Protein AF-A0A7S4M922-F1 (afdb_monomer)

Mean predicted aligned error: 2.8 Å

Radius of gyration: 16.13 Å; Cα contacts (8 Å, |Δi|>4): 165; chains: 1; bounding box: 40×32×47 Å

pLDDT: mean 96.07, std 2.29, range [85.75, 98.62]

Sequence (160 aa):
DYLIVSVGPQIKQLIQNPRPCELDPAKIPEGEDIEQNQKNVLDISQNFLRDIKASIPQCPPAIREICKFLREIVTEKFPAAADTVIAGFVFLRYICPGIVAPDGHGIVDTPIQDRDIRRAFVLITKVLQNLANRVLFTKEVFMQPINGFIEDNLQMMKDM

Structure (mmCIF, N/CA/C/O backbone):
data_AF-A0A7S4M922-F1
#
_entry.id   AF-A0A7S4M922-F1
#
loop_
_atom_site.group_PDB
_atom_site.id
_atom_site.type_symbol
_atom_site.label_atom_id
_atom_site.label_alt_id
_atom_site.label_comp_id
_atom_site.label_asym_id
_atom_site.label_entity_id
_atom_site.label_seq_id
_atom_site.pdbx_PDB_ins_code
_atom_site.Cartn_x
_atom_site.Cartn_y
_atom_site.Cartn_z
_atom_site.occupancy
_atom_site.B_iso_or_equiv
_atom_site.auth_seq_id
_atom_site.auth_comp_id
_atom_site.auth_asym_id
_atom_site.auth_atom_id
_atom_site.pdbx_PDB_model_num
ATOM 1 N N . ASP A 1 1 ? -8.432 -12.048 -12.435 1.00 85.75 1 ASP A N 1
ATOM 2 C CA . ASP A 1 1 ? -7.926 -10.680 -12.647 1.00 85.75 1 ASP A CA 1
ATOM 3 C C . ASP A 1 1 ? -6.743 -10.453 -11.710 1.00 85.75 1 ASP A C 1
ATOM 5 O O . ASP A 1 1 ? -6.831 -10.855 -10.554 1.00 85.75 1 ASP A O 1
ATOM 9 N N . TYR A 1 2 ? -5.635 -9.891 -12.196 1.00 93.62 2 TYR A N 1
ATOM 10 C CA . TYR A 1 2 ? -4.417 -9.690 -11.402 1.00 93.62 2 TYR A CA 1
ATOM 11 C C . TYR A 1 2 ? -4.624 -8.722 -10.235 1.00 93.62 2 TYR A C 1
ATOM 13 O O . TYR A 1 2 ? -4.071 -8.935 -9.157 1.00 93.62 2 TYR A O 1
ATOM 21 N N . LEU A 1 3 ? -5.458 -7.694 -10.405 1.00 94.81 3 LEU A N 1
ATOM 22 C CA . LEU A 1 3 ? -5.731 -6.752 -9.322 1.00 94.81 3 LEU A CA 1
ATOM 23 C C . LEU A 1 3 ? -6.453 -7.456 -8.159 1.00 94.81 3 LEU A C 1
ATOM 25 O O . LEU A 1 3 ? -6.050 -7.345 -7.007 1.00 94.81 3 LEU A O 1
ATOM 29 N N . ILE A 1 4 ? -7.442 -8.298 -8.472 1.00 96.12 4 ILE A N 1
ATOM 30 C CA . ILE A 1 4 ? -8.159 -9.107 -7.474 1.00 96.12 4 ILE A CA 1
ATOM 31 C C . ILE A 1 4 ? -7.200 -10.033 -6.716 1.00 96.12 4 ILE A C 1
ATOM 33 O O . ILE A 1 4 ? -7.325 -10.177 -5.504 1.00 96.12 4 ILE A O 1
ATOM 37 N N . VAL A 1 5 ? -6.234 -10.644 -7.404 1.00 96.69 5 VAL A N 1
ATOM 38 C CA . VAL A 1 5 ? -5.264 -11.538 -6.755 1.00 96.69 5 VAL A CA 1
ATOM 39 C C . VAL A 1 5 ? -4.253 -10.771 -5.898 1.00 96.69 5 VAL A C 1
ATOM 41 O O . VAL A 1 5 ? -3.895 -11.242 -4.825 1.00 96.69 5 VAL A O 1
ATOM 44 N N . SER A 1 6 ? -3.796 -9.606 -6.357 1.00 97.38 6 SER A N 1
ATOM 45 C CA . SER A 1 6 ? -2.719 -8.845 -5.708 1.00 97.38 6 SER A CA 1
ATOM 46 C C . SER A 1 6 ? -3.160 -8.081 -4.460 1.00 97.38 6 SER A C 1
ATOM 48 O O . SER A 1 6 ? -2.375 -7.951 -3.526 1.00 97.38 6 SER A O 1
ATOM 50 N N . VAL A 1 7 ? -4.398 -7.577 -4.424 1.00 98.06 7 VAL A N 1
ATOM 51 C CA . VAL A 1 7 ? -4.895 -6.748 -3.307 1.00 98.06 7 VAL A CA 1
ATOM 52 C C . VAL A 1 7 ? -6.183 -7.267 -2.667 1.00 98.06 7 VAL A C 1
ATOM 54 O O . VAL A 1 7 ? -6.508 -6.903 -1.536 1.00 98.06 7 VAL A O 1
ATOM 57 N N . GLY A 1 8 ? -6.926 -8.135 -3.358 1.00 97.69 8 GLY A N 1
ATOM 58 C CA . GLY A 1 8 ? -8.230 -8.619 -2.906 1.00 97.69 8 GLY A CA 1
ATOM 59 C C . GLY A 1 8 ? -8.226 -9.363 -1.566 1.00 97.69 8 GLY A C 1
ATOM 60 O O . GLY A 1 8 ? -9.140 -9.109 -0.778 1.00 97.69 8 GLY A O 1
ATOM 61 N N . PRO A 1 9 ? -7.244 -10.235 -1.254 1.00 97.94 9 PRO A N 1
ATOM 62 C CA . PRO A 1 9 ? -7.191 -10.915 0.040 1.00 97.94 9 PRO A CA 1
ATOM 63 C C . PRO A 1 9 ? -7.160 -9.936 1.220 1.00 97.94 9 PRO A C 1
ATOM 65 O O . PRO A 1 9 ? -7.993 -10.044 2.119 1.00 97.94 9 PRO A O 1
ATOM 68 N N . GLN A 1 10 ? -6.281 -8.929 1.178 1.00 98.06 10 GLN A N 1
ATOM 69 C CA . GLN A 1 10 ? -6.162 -7.935 2.250 1.00 98.06 10 GLN A CA 1
ATOM 70 C C . GLN A 1 10 ? -7.379 -7.015 2.347 1.00 98.06 10 GLN A C 1
ATOM 72 O O . GLN A 1 10 ? -7.819 -6.696 3.451 1.00 98.06 10 GLN A O 1
ATOM 77 N N . ILE A 1 11 ? -7.966 -6.625 1.211 1.00 98.06 11 ILE A N 1
ATOM 78 C CA . ILE A 1 11 ? -9.202 -5.827 1.193 1.00 98.06 11 ILE A CA 1
ATOM 79 C C . ILE A 1 11 ? -10.332 -6.596 1.883 1.00 98.06 11 ILE A C 1
ATOM 81 O O . ILE A 1 11 ? -10.971 -6.071 2.794 1.00 98.06 11 ILE A O 1
ATOM 85 N N . LYS A 1 12 ? -10.546 -7.861 1.505 1.00 97.56 12 LYS A N 1
ATOM 86 C CA . LYS A 1 12 ? -11.582 -8.712 2.107 1.00 97.56 12 LYS A CA 1
ATOM 87 C C . LYS A 1 12 ? -11.314 -8.965 3.588 1.00 97.56 12 LYS A C 1
ATOM 89 O O . LYS A 1 12 ? -12.248 -8.903 4.383 1.00 97.56 12 LYS A O 1
ATOM 94 N N . GLN A 1 13 ? -10.056 -9.187 3.968 1.00 97.56 13 GLN A N 1
ATOM 95 C CA . GLN A 1 13 ? -9.671 -9.382 5.363 1.00 97.56 13 GLN A CA 1
ATOM 96 C C . GLN A 1 13 ? -9.991 -8.154 6.221 1.00 97.56 13 GLN A C 1
ATOM 98 O O . GLN A 1 13 ? -10.545 -8.322 7.305 1.00 97.56 13 GLN A O 1
ATOM 103 N N . LEU A 1 14 ? -9.677 -6.942 5.747 1.00 97.44 14 LEU A N 1
ATOM 104 C CA . LEU A 1 14 ? -9.958 -5.715 6.495 1.00 97.44 14 LEU A CA 1
ATOM 105 C C . LEU A 1 14 ? -11.461 -5.431 6.601 1.00 97.44 14 LEU A C 1
ATOM 107 O O . LEU A 1 14 ? -11.909 -4.928 7.623 1.00 97.44 14 LEU A O 1
ATOM 111 N N . ILE A 1 15 ? -12.246 -5.790 5.581 1.00 96.88 15 ILE A N 1
ATOM 112 C CA . ILE A 1 15 ? -13.712 -5.677 5.633 1.00 96.88 15 ILE A CA 1
ATOM 113 C C . ILE A 1 15 ? -14.307 -6.645 6.659 1.00 96.88 15 ILE A C 1
ATOM 115 O O . ILE A 1 15 ? -15.202 -6.276 7.412 1.00 96.88 15 ILE A O 1
ATOM 119 N N . GLN A 1 16 ? -13.822 -7.887 6.685 1.00 96.75 16 GLN A N 1
ATOM 120 C CA . GLN A 1 16 ? -14.324 -8.922 7.592 1.00 96.75 16 GLN A CA 1
ATOM 121 C C . GLN A 1 16 ? -13.871 -8.710 9.038 1.00 96.75 16 GLN A C 1
ATOM 123 O O . GLN A 1 16 ? -14.618 -9.020 9.960 1.00 96.75 16 GLN A O 1
ATOM 128 N N . ASN A 1 17 ? -12.656 -8.194 9.232 1.00 96.69 17 ASN A N 1
ATOM 129 C CA . ASN A 1 17 ? -12.069 -7.927 10.541 1.00 96.69 17 ASN A CA 1
ATOM 130 C C . ASN A 1 17 ? -11.512 -6.493 10.569 1.00 96.69 17 ASN A C 1
ATOM 132 O O . ASN A 1 17 ? -10.295 -6.306 10.426 1.00 96.69 17 ASN A O 1
ATOM 136 N N . PRO A 1 18 ? -12.386 -5.478 10.717 1.00 95.50 18 PRO A N 1
ATOM 137 C CA . PRO A 1 18 ? -11.965 -4.086 10.769 1.00 95.50 18 PRO A CA 1
ATOM 138 C C . PRO A 1 18 ? -11.006 -3.841 11.931 1.00 95.50 18 PRO A C 1
ATOM 140 O O . PRO A 1 18 ? -11.175 -4.375 13.029 1.00 95.50 18 PRO A O 1
ATOM 143 N N . ARG A 1 19 ? -9.985 -3.023 11.681 1.00 94.75 19 ARG A N 1
ATOM 144 C CA . ARG A 1 19 ? -9.013 -2.592 12.687 1.00 94.75 19 ARG A CA 1
ATOM 145 C C . ARG A 1 19 ? -8.898 -1.071 12.663 1.00 94.75 19 ARG A C 1
ATOM 147 O O . ARG A 1 19 ? -8.776 -0.522 11.564 1.00 94.75 19 ARG A O 1
ATOM 154 N N . PRO A 1 20 ? -8.881 -0.396 13.823 1.00 96.12 20 PRO A N 1
ATOM 155 C CA . PRO A 1 20 ? -8.672 1.044 13.874 1.00 96.12 20 PRO A CA 1
ATOM 156 C C . PRO A 1 20 ? -7.326 1.439 13.258 1.00 96.12 20 PRO A C 1
ATOM 158 O O . PRO A 1 20 ? -6.305 0.787 13.487 1.00 96.12 20 PRO A O 1
ATOM 161 N N . CYS A 1 21 ? -7.345 2.469 12.414 1.00 97.12 21 CYS A N 1
ATOM 162 C CA . CYS A 1 21 ? -6.193 2.902 11.619 1.00 97.12 21 CYS A CA 1
ATOM 163 C C . CYS A 1 21 ? -6.028 4.426 11.591 1.00 97.12 21 CYS A C 1
ATOM 165 O O . CYS A 1 21 ? -5.177 4.910 10.851 1.00 97.12 21 CYS A O 1
ATOM 167 N N . GLU A 1 22 ? -6.844 5.202 12.315 1.00 96.88 22 GLU A N 1
ATOM 168 C CA . GLU A 1 22 ? -6.707 6.661 12.290 1.00 96.88 22 GLU A CA 1
ATOM 169 C C . GLU A 1 22 ? -5.413 7.078 12.992 1.00 96.88 22 GLU A C 1
ATOM 171 O O . GLU A 1 22 ? -5.122 6.632 14.102 1.00 96.88 22 GLU A O 1
ATOM 176 N N . LEU A 1 23 ? -4.636 7.920 12.308 1.00 96.44 23 LEU A N 1
ATOM 177 C CA . LEU A 1 23 ? -3.335 8.405 12.771 1.00 96.44 23 LEU A CA 1
ATOM 178 C C . LEU A 1 23 ? -3.361 9.900 13.087 1.00 96.44 23 LEU A C 1
ATOM 180 O O . LEU A 1 23 ? -2.460 10.385 13.756 1.00 96.44 23 LEU A O 1
ATOM 184 N N . ASP A 1 24 ? -4.357 10.644 12.597 1.00 95.19 24 ASP A N 1
ATOM 185 C CA . ASP A 1 24 ? -4.516 12.067 12.895 1.00 95.19 24 ASP A CA 1
ATOM 186 C C . ASP A 1 24 ? -5.047 12.239 14.330 1.00 95.19 24 ASP A C 1
ATOM 188 O O . ASP A 1 24 ? -6.221 11.935 14.560 1.00 95.19 24 ASP A O 1
ATOM 192 N N . PRO A 1 25 ? -4.251 12.759 15.289 1.00 93.00 25 PRO A N 1
ATOM 193 C CA . PRO A 1 25 ? -4.657 12.850 16.693 1.00 93.00 25 PRO A CA 1
ATOM 194 C C . PRO A 1 25 ? -5.946 13.650 16.908 1.00 93.00 25 PRO A C 1
ATOM 196 O O . PRO A 1 25 ? -6.640 13.440 17.895 1.00 93.00 25 PRO A O 1
ATOM 199 N N . ALA A 1 26 ? -6.295 14.552 15.982 1.00 93.81 26 ALA A N 1
ATOM 200 C CA . ALA A 1 26 ? -7.527 15.334 16.053 1.00 93.81 26 ALA A CA 1
ATOM 201 C C . ALA A 1 26 ? -8.790 14.542 15.660 1.00 93.81 26 ALA A C 1
ATOM 203 O O . ALA A 1 26 ? -9.900 15.048 15.819 1.00 93.81 26 ALA A O 1
ATOM 204 N N . LYS A 1 27 ? -8.634 13.339 15.096 1.00 93.56 27 LYS A N 1
ATOM 205 C CA . LYS A 1 27 ? -9.723 12.489 14.588 1.00 93.56 27 LYS A CA 1
ATOM 206 C C . LYS A 1 27 ? -9.805 11.132 15.281 1.00 93.56 27 LYS A C 1
ATOM 208 O O . LYS A 1 27 ? -10.715 10.369 14.970 1.00 93.56 27 LYS A O 1
ATOM 213 N N . ILE A 1 28 ? -8.871 10.833 16.181 1.00 92.81 28 ILE A N 1
ATOM 214 C CA . ILE A 1 28 ? -8.867 9.583 16.939 1.00 92.81 28 ILE A CA 1
ATOM 215 C C . ILE A 1 28 ? -10.045 9.594 17.930 1.00 92.81 28 ILE A C 1
ATOM 217 O O . ILE A 1 28 ? -10.187 10.561 18.685 1.00 92.81 28 ILE A O 1
ATOM 221 N N . PRO A 1 29 ? -10.901 8.556 17.928 1.00 91.38 29 PRO A N 1
ATOM 222 C CA . PRO A 1 29 ? -11.968 8.399 18.911 1.00 91.38 29 PRO A CA 1
ATOM 223 C C . PRO A 1 29 ? -11.452 8.321 20.354 1.00 91.38 29 PRO A C 1
ATOM 225 O O . PRO A 1 29 ? -10.345 7.857 20.623 1.00 91.38 29 PRO A O 1
ATOM 228 N N . GLU A 1 30 ? -12.276 8.750 21.311 1.00 90.12 30 GLU A N 1
ATOM 229 C CA . GLU A 1 30 ? -11.921 8.689 22.730 1.00 90.12 30 GLU A CA 1
ATOM 230 C C . GLU A 1 30 ? -11.687 7.234 23.176 1.00 90.12 30 GLU A C 1
ATOM 232 O O . GLU A 1 30 ? -12.529 6.362 22.965 1.00 90.12 30 GLU A O 1
ATOM 237 N N . GLY A 1 31 ? -10.532 6.978 23.798 1.00 88.56 31 GLY A N 1
ATOM 238 C CA . GLY A 1 31 ? -10.141 5.649 24.277 1.00 88.56 31 GLY A CA 1
ATOM 239 C C . GLY A 1 31 ? -9.374 4.785 23.269 1.00 88.56 31 GLY A C 1
ATOM 240 O O . GLY A 1 31 ? -8.946 3.693 23.642 1.00 88.56 31 GLY A O 1
ATOM 241 N N . GLU A 1 32 ? -9.156 5.248 22.034 1.00 91.94 32 GLU A N 1
ATOM 242 C CA . GLU A 1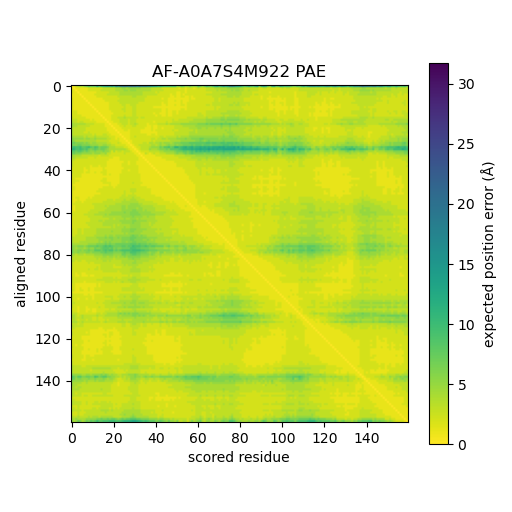 32 ? -8.259 4.574 21.088 1.00 91.94 32 GLU A CA 1
ATOM 243 C C . GLU A 1 32 ? -6.783 4.927 21.322 1.00 91.94 32 GLU A C 1
ATOM 245 O O . GLU A 1 32 ? -6.425 6.063 21.637 1.00 91.94 32 GLU A O 1
ATOM 250 N N . ASP A 1 33 ? -5.915 3.934 21.125 1.00 94.31 33 ASP A N 1
ATOM 251 C CA . ASP A 1 33 ? -4.466 4.079 21.229 1.00 94.31 33 ASP A CA 1
ATOM 252 C C . ASP A 1 33 ? -3.844 4.325 19.845 1.00 94.31 33 ASP A C 1
ATOM 254 O O . ASP A 1 33 ? -3.829 3.448 18.976 1.00 94.31 33 ASP A O 1
ATOM 258 N N . ILE A 1 34 ? -3.279 5.520 19.660 1.00 95.38 34 ILE A N 1
ATOM 259 C CA . ILE A 1 34 ? -2.604 5.921 18.422 1.00 95.38 34 ILE A CA 1
ATOM 260 C C . ILE A 1 34 ? -1.432 5.003 18.062 1.00 95.38 34 ILE A C 1
ATOM 262 O O . ILE A 1 34 ? -1.209 4.734 16.879 1.00 95.38 34 ILE A O 1
ATOM 266 N N . GLU A 1 35 ? -0.697 4.481 19.047 1.00 95.50 35 GLU A N 1
ATOM 267 C CA . GLU A 1 35 ? 0.431 3.586 18.785 1.00 95.50 35 GLU A CA 1
ATOM 268 C C . GLU A 1 35 ? -0.060 2.244 18.238 1.00 95.50 35 GLU A C 1
ATOM 270 O O . GLU A 1 35 ? 0.547 1.667 17.330 1.00 95.50 35 GLU A O 1
ATOM 275 N N . GLN A 1 36 ? -1.192 1.754 18.748 1.00 97.44 36 GLN A N 1
ATOM 276 C CA . GLN A 1 36 ? -1.827 0.548 18.231 1.00 97.44 36 GLN A CA 1
ATOM 277 C C . GLN A 1 36 ? -2.400 0.769 16.824 1.00 97.44 36 GLN A C 1
ATOM 279 O O . GLN A 1 36 ? -2.240 -0.099 15.960 1.00 97.44 36 GLN A O 1
ATOM 284 N N . ASN A 1 37 ? -2.992 1.935 16.552 1.00 97.56 37 ASN A N 1
ATOM 285 C CA . ASN A 1 37 ? -3.472 2.304 15.216 1.00 97.56 37 ASN A CA 1
ATOM 286 C C . ASN A 1 37 ? -2.318 2.376 14.209 1.00 97.56 37 ASN A C 1
ATOM 288 O O . ASN A 1 37 ? -2.427 1.860 13.094 1.00 97.56 37 ASN A O 1
ATOM 292 N N . GLN A 1 38 ? -1.179 2.941 14.617 1.00 97.81 38 GLN A N 1
ATOM 293 C CA . GLN A 1 38 ? 0.041 2.951 13.816 1.00 97.81 38 GLN A CA 1
ATOM 294 C C . GLN A 1 38 ? 0.503 1.530 13.487 1.00 97.81 38 GLN A C 1
ATOM 296 O O . GLN A 1 38 ? 0.726 1.228 12.314 1.00 97.81 38 GLN A O 1
ATOM 301 N N . LYS A 1 39 ? 0.590 0.637 14.481 1.00 98.06 39 LYS A N 1
ATOM 302 C CA . LYS A 1 39 ? 0.940 -0.778 14.252 1.00 98.06 39 LYS A CA 1
ATOM 303 C C . LYS A 1 39 ? -0.018 -1.440 13.262 1.00 98.06 39 LYS A C 1
ATOM 305 O O . LYS A 1 39 ? 0.437 -2.093 12.329 1.00 98.06 39 LYS A O 1
ATOM 310 N N . ASN A 1 40 ? -1.324 -1.198 13.391 1.00 98.25 40 ASN A N 1
ATOM 311 C CA . ASN A 1 40 ? -2.318 -1.726 12.456 1.00 98.25 40 ASN A CA 1
ATOM 312 C C . ASN A 1 40 ? -2.053 -1.258 11.016 1.00 98.25 40 ASN A C 1
ATOM 314 O O . ASN A 1 40 ? -2.035 -2.088 10.107 1.00 98.25 40 ASN A O 1
ATOM 318 N N . VAL A 1 41 ? -1.801 0.039 10.796 1.00 98.38 41 VAL A N 1
ATOM 319 C CA . VAL A 1 41 ? -1.492 0.586 9.461 1.00 98.38 41 VAL A CA 1
ATOM 320 C C . VAL A 1 41 ? -0.231 -0.051 8.877 1.00 98.38 41 VAL A C 1
ATOM 322 O O . VAL A 1 41 ? -0.232 -0.428 7.700 1.00 98.38 41 VAL A O 1
ATOM 325 N N . LEU A 1 42 ? 0.825 -0.197 9.680 1.00 98.44 42 LEU A N 1
ATOM 326 C CA . LEU A 1 42 ? 2.085 -0.808 9.253 1.00 98.44 42 LEU A CA 1
ATOM 327 C C . LEU A 1 42 ? 1.905 -2.285 8.891 1.00 98.44 42 LEU A C 1
ATOM 329 O O . LEU A 1 42 ? 2.296 -2.698 7.799 1.00 98.44 42 LEU A O 1
ATOM 333 N N . ASP A 1 43 ? 1.239 -3.057 9.748 1.00 98.50 43 ASP A N 1
ATOM 334 C CA . ASP A 1 43 ? 0.989 -4.482 9.529 1.00 98.50 43 ASP A CA 1
ATOM 335 C C . ASP A 1 43 ? 0.143 -4.724 8.277 1.00 98.50 43 ASP A C 1
ATOM 337 O O . ASP A 1 43 ? 0.460 -5.586 7.453 1.00 98.50 43 ASP A O 1
ATOM 341 N N . ILE A 1 44 ? -0.936 -3.950 8.105 1.00 98.62 44 ILE A N 1
ATOM 342 C CA . ILE A 1 44 ? -1.794 -4.052 6.920 1.00 98.62 44 ILE A CA 1
ATOM 343 C C . ILE A 1 44 ? -0.991 -3.696 5.664 1.00 98.62 44 ILE A C 1
ATOM 345 O O . ILE A 1 44 ? -1.023 -4.444 4.687 1.00 98.62 44 ILE A O 1
ATOM 349 N N . SER A 1 45 ? -0.232 -2.597 5.691 1.00 98.62 45 SER A N 1
ATOM 350 C CA . SER A 1 45 ? 0.592 -2.165 4.554 1.00 98.62 45 SER A CA 1
ATOM 351 C C . SER A 1 45 ? 1.646 -3.212 4.187 1.00 98.62 45 SER A C 1
ATOM 353 O O . SER A 1 45 ? 1.828 -3.516 3.007 1.00 98.62 45 SER A O 1
ATOM 355 N N . GLN A 1 46 ? 2.289 -3.833 5.181 1.00 98.56 46 GLN A N 1
ATOM 356 C CA .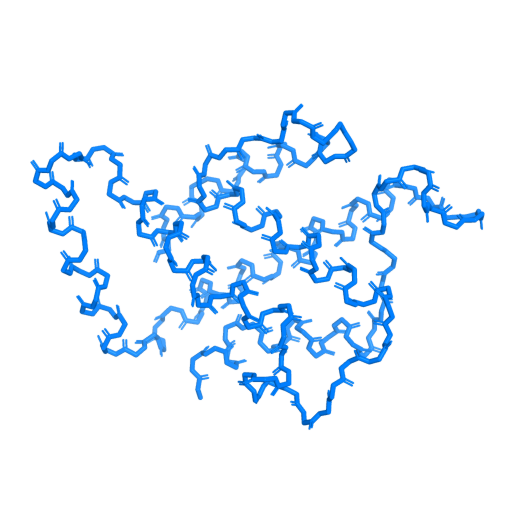 GLN A 1 46 ? 3.240 -4.921 4.964 1.00 98.56 46 GLN A CA 1
ATOM 357 C C . GLN A 1 46 ? 2.580 -6.141 4.313 1.00 98.56 46 GLN A C 1
ATOM 359 O O . GLN A 1 46 ? 3.187 -6.784 3.454 1.00 98.56 46 GLN A O 1
ATOM 364 N N . ASN A 1 47 ? 1.353 -6.485 4.710 1.00 98.44 47 ASN A N 1
ATOM 365 C CA . ASN A 1 47 ? 0.620 -7.593 4.102 1.00 98.44 47 ASN A CA 1
ATOM 366 C C . ASN A 1 47 ? 0.257 -7.299 2.647 1.00 98.44 47 ASN A C 1
ATOM 368 O O . ASN A 1 47 ? 0.465 -8.159 1.796 1.00 98.44 47 ASN A O 1
ATOM 372 N N . PHE A 1 48 ? -0.199 -6.080 2.340 1.00 98.56 48 PHE A N 1
ATOM 373 C CA . PHE A 1 48 ? -0.422 -5.666 0.953 1.00 98.56 48 PHE A CA 1
ATOM 374 C C . PHE A 1 48 ? 0.854 -5.809 0.121 1.00 98.56 48 PHE A C 1
ATOM 376 O O . PHE A 1 48 ? 0.815 -6.412 -0.946 1.00 98.56 48 PHE A O 1
ATOM 383 N N . LEU A 1 49 ? 2.001 -5.324 0.610 1.00 98.19 49 LEU A N 1
ATOM 384 C CA . LEU A 1 49 ? 3.275 -5.476 -0.106 1.00 98.19 49 LEU A CA 1
ATOM 385 C C . LEU A 1 49 ? 3.635 -6.944 -0.349 1.00 98.19 49 LEU A C 1
ATOM 387 O O . LEU A 1 49 ? 4.090 -7.290 -1.441 1.00 98.19 49 LEU A O 1
ATOM 391 N N . ARG A 1 50 ? 3.429 -7.811 0.650 1.00 98.06 50 ARG A N 1
ATOM 392 C CA . ARG A 1 50 ? 3.689 -9.252 0.530 1.00 98.06 50 ARG A CA 1
ATOM 393 C C . ARG A 1 50 ? 2.811 -9.899 -0.536 1.00 98.06 50 ARG A C 1
ATOM 395 O O . ARG A 1 50 ? 3.351 -10.594 -1.396 1.00 98.06 50 ARG A O 1
ATOM 402 N N . ASP A 1 51 ? 1.511 -9.629 -0.520 1.00 98.19 51 ASP A N 1
ATOM 403 C CA . ASP A 1 51 ? 0.562 -10.204 -1.475 1.00 98.19 51 ASP A CA 1
ATOM 404 C C . ASP A 1 51 ? 0.817 -9.690 -2.897 1.00 98.19 51 ASP A C 1
ATOM 406 O O . ASP A 1 51 ? 0.878 -10.483 -3.841 1.00 98.19 51 ASP A O 1
ATOM 410 N N . ILE A 1 52 ? 1.088 -8.389 -3.060 1.00 97.94 52 ILE A N 1
ATOM 411 C CA . ILE A 1 52 ? 1.441 -7.815 -4.364 1.00 97.94 52 ILE A CA 1
ATOM 412 C C . ILE A 1 52 ? 2.726 -8.468 -4.885 1.00 97.94 52 ILE A C 1
ATOM 414 O O . ILE A 1 52 ? 2.733 -8.953 -6.017 1.00 97.94 52 ILE A O 1
ATOM 418 N N . LYS A 1 53 ? 3.788 -8.561 -4.070 1.00 97.00 53 LYS A N 1
ATOM 419 C CA . LYS A 1 53 ? 5.050 -9.205 -4.474 1.00 97.00 53 LYS A CA 1
ATOM 420 C C . LYS A 1 53 ? 4.841 -10.673 -4.855 1.00 97.00 53 LYS A C 1
ATOM 422 O O . LYS A 1 53 ? 5.325 -11.112 -5.896 1.00 97.00 53 LYS A O 1
ATOM 427 N N . ALA A 1 54 ? 4.081 -11.424 -4.059 1.00 97.00 54 ALA A N 1
ATOM 428 C CA . ALA A 1 54 ? 3.771 -12.826 -4.337 1.00 97.00 54 ALA A CA 1
ATOM 429 C C . ALA A 1 54 ? 2.923 -13.008 -5.609 1.00 97.00 54 ALA A C 1
ATOM 431 O O . ALA A 1 54 ? 3.024 -14.032 -6.284 1.00 97.00 54 ALA A O 1
ATOM 432 N N . SER A 1 55 ? 2.112 -12.010 -5.964 1.00 96.94 55 SER A N 1
ATOM 433 C CA . SER A 1 55 ? 1.266 -12.042 -7.157 1.00 96.94 55 SER A CA 1
ATOM 434 C C . SER A 1 55 ? 2.006 -11.719 -8.458 1.00 96.94 55 SER A C 1
ATOM 436 O O . SER A 1 55 ? 1.476 -12.029 -9.525 1.00 96.94 55 SER A O 1
ATOM 438 N N . ILE A 1 56 ? 3.231 -11.167 -8.412 1.00 95.38 56 ILE A N 1
ATOM 439 C CA . ILE A 1 56 ? 4.000 -10.738 -9.598 1.00 95.38 56 ILE A CA 1
ATOM 440 C C . ILE A 1 56 ? 4.021 -11.778 -10.725 1.00 95.38 56 ILE A C 1
ATOM 442 O O . ILE A 1 56 ? 3.835 -11.369 -11.871 1.00 95.38 56 ILE A O 1
ATOM 446 N N . PRO A 1 57 ? 4.201 -13.098 -10.501 1.00 95.56 57 PRO A N 1
ATOM 447 C CA . PRO A 1 57 ? 4.157 -14.097 -11.576 1.00 95.56 57 PRO A CA 1
ATOM 448 C C . PRO A 1 57 ? 2.857 -14.078 -12.399 1.00 95.56 57 PRO A C 1
ATOM 450 O O . PRO A 1 57 ? 2.881 -14.361 -13.593 1.00 95.56 57 PRO A O 1
ATOM 453 N N . GLN A 1 58 ? 1.746 -13.657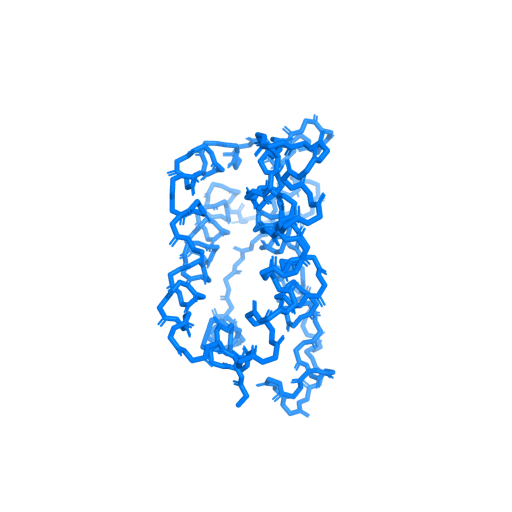 -11.798 1.00 96.31 58 GLN A N 1
ATOM 454 C CA . GLN A 1 58 ? 0.425 -13.561 -12.423 1.00 96.31 58 GLN A CA 1
ATOM 455 C C . GLN A 1 58 ? 0.187 -12.211 -13.122 1.00 96.31 58 GLN A C 1
ATOM 457 O O . GLN A 1 58 ? -0.884 -11.994 -13.687 1.00 96.31 58 GLN A O 1
ATOM 462 N N . CYS A 1 59 ? 1.167 -11.298 -13.094 1.00 95.56 59 CYS A N 1
ATOM 463 C CA . CYS A 1 59 ? 1.066 -10.000 -13.755 1.00 95.56 59 CYS A CA 1
ATOM 464 C C . CYS A 1 59 ? 0.843 -10.183 -15.270 1.00 95.56 59 CYS A C 1
ATOM 466 O O . CYS A 1 59 ? 1.652 -10.871 -15.914 1.00 95.56 59 CYS A O 1
ATOM 468 N N . PRO A 1 60 ? -0.221 -9.588 -15.850 1.00 95.12 60 PRO A N 1
ATOM 469 C CA . PRO A 1 60 ? -0.573 -9.769 -17.250 1.00 95.12 60 PRO A CA 1
ATOM 470 C C . PRO A 1 60 ? 0.566 -9.339 -18.182 1.00 95.12 60 PRO A C 1
ATOM 472 O O . PRO A 1 60 ? 1.177 -8.291 -17.943 1.00 95.12 60 PRO A O 1
ATOM 475 N N . PRO A 1 61 ? 0.818 -10.067 -19.287 1.00 95.50 61 PRO A N 1
ATOM 476 C CA . PRO A 1 61 ? 1.862 -9.707 -20.246 1.00 95.50 61 PRO A CA 1
ATOM 477 C C . PRO A 1 61 ? 1.756 -8.259 -20.736 1.00 95.50 61 PRO A C 1
ATOM 479 O O . PRO A 1 61 ? 2.761 -7.564 -20.786 1.00 95.50 61 PRO A O 1
ATOM 482 N N . ALA A 1 62 ? 0.540 -7.764 -20.991 1.00 94.75 62 ALA A N 1
ATOM 483 C CA . ALA A 1 62 ? 0.317 -6.386 -21.429 1.00 94.75 62 ALA A CA 1
ATOM 484 C C . ALA A 1 62 ? 0.853 -5.340 -20.433 1.00 94.75 62 ALA A C 1
ATOM 486 O O . ALA A 1 62 ? 1.480 -4.367 -20.843 1.00 94.75 62 ALA A O 1
ATOM 487 N N . ILE A 1 63 ? 0.667 -5.553 -19.126 1.00 94.06 63 ILE A N 1
ATOM 488 C CA . ILE A 1 63 ? 1.189 -4.643 -18.095 1.00 94.06 63 ILE A CA 1
ATOM 489 C C . ILE A 1 63 ? 2.715 -4.724 -18.048 1.00 94.06 63 ILE A C 1
ATOM 491 O O . ILE A 1 63 ? 3.383 -3.695 -17.977 1.00 94.06 63 ILE A O 1
ATOM 495 N N . ARG A 1 64 ? 3.281 -5.933 -18.151 1.00 95.31 64 ARG A N 1
ATOM 496 C CA . ARG A 1 64 ? 4.739 -6.119 -18.198 1.00 95.31 64 ARG A CA 1
ATOM 497 C C . ARG A 1 64 ? 5.363 -5.399 -19.391 1.00 95.31 64 ARG A C 1
ATOM 499 O O . ARG A 1 64 ? 6.393 -4.758 -19.216 1.00 95.31 64 ARG A O 1
ATOM 506 N N . GLU A 1 65 ? 4.746 -5.474 -20.568 1.00 96.62 65 GLU A N 1
ATOM 507 C CA . GLU A 1 65 ? 5.221 -4.774 -21.767 1.00 96.62 65 GLU A CA 1
ATOM 508 C C . GLU A 1 65 ? 5.138 -3.250 -21.611 1.00 96.62 65 GLU A C 1
ATOM 510 O O . GLU A 1 65 ? 6.104 -2.558 -21.924 1.00 96.62 65 GLU A O 1
ATOM 515 N N . ILE A 1 66 ? 4.057 -2.719 -21.024 1.00 95.94 66 ILE A N 1
ATOM 516 C CA . ILE A 1 66 ? 3.963 -1.286 -20.691 1.00 95.94 66 ILE A CA 1
ATOM 517 C C . ILE A 1 66 ? 5.100 -0.872 -19.745 1.00 95.94 66 ILE A C 1
ATOM 519 O O . ILE A 1 66 ? 5.749 0.149 -19.972 1.00 95.94 66 ILE A O 1
ATOM 523 N N . CYS A 1 67 ? 5.379 -1.665 -18.706 1.00 95.88 67 CYS A N 1
ATOM 524 C CA . CYS A 1 67 ? 6.463 -1.382 -17.765 1.00 95.88 67 CYS A CA 1
ATOM 525 C C . CYS A 1 67 ? 7.849 -1.448 -18.422 1.00 95.88 67 CYS A C 1
ATOM 527 O O . CYS A 1 67 ? 8.695 -0.608 -18.118 1.00 95.88 67 CYS A O 1
ATOM 529 N N . LYS A 1 68 ? 8.094 -2.411 -19.322 1.00 96.25 68 LYS A N 1
ATOM 530 C CA . LYS A 1 68 ? 9.349 -2.506 -20.088 1.00 96.25 68 LYS A CA 1
ATOM 531 C C . LYS A 1 68 ? 9.544 -1.286 -20.982 1.00 96.25 68 LYS A C 1
ATOM 533 O O . LYS A 1 68 ? 10.579 -0.635 -20.891 1.00 96.25 68 LYS A O 1
ATOM 538 N N . PHE A 1 69 ? 8.525 -0.932 -21.759 1.00 96.62 69 PHE A N 1
ATOM 539 C CA . PHE A 1 69 ? 8.568 0.226 -22.645 1.00 96.62 69 PHE A CA 1
ATOM 540 C C . PHE A 1 69 ? 8.805 1.529 -21.870 1.00 96.62 69 PHE A C 1
ATOM 542 O O . PHE A 1 69 ? 9.667 2.334 -22.220 1.00 96.62 69 PHE A O 1
ATOM 549 N N . LEU A 1 70 ? 8.092 1.718 -20.754 1.00 95.94 70 LEU A N 1
ATOM 550 C CA . LEU A 1 70 ? 8.299 2.879 -19.893 1.00 95.94 70 LEU A CA 1
ATOM 551 C C . LEU A 1 70 ? 9.715 2.885 -19.299 1.00 95.94 70 LEU A C 1
ATOM 553 O O . LEU A 1 70 ? 10.333 3.945 -19.206 1.00 95.94 70 LEU A O 1
ATOM 557 N N . ARG A 1 71 ? 10.259 1.718 -18.936 1.00 96.44 71 ARG A N 1
ATOM 558 C CA . ARG A 1 71 ? 11.619 1.596 -18.403 1.00 96.44 71 ARG A CA 1
ATOM 559 C C . ARG A 1 71 ? 12.655 1.988 -19.447 1.00 96.44 71 ARG A C 1
ATOM 561 O O . ARG A 1 71 ? 13.581 2.706 -19.086 1.00 96.44 71 ARG A O 1
ATOM 568 N N . GLU A 1 72 ? 12.507 1.562 -20.696 1.00 96.75 72 GLU A N 1
ATOM 569 C CA . GLU A 1 72 ? 13.417 1.920 -21.792 1.00 96.75 72 GLU A CA 1
ATOM 570 C C . GLU A 1 72 ? 13.470 3.441 -21.982 1.00 96.75 72 GLU A C 1
ATOM 572 O O . GLU A 1 72 ? 14.543 4.037 -21.873 1.00 96.75 72 GLU A O 1
ATOM 577 N N . ILE A 1 73 ? 12.303 4.084 -22.118 1.00 96.62 73 ILE A N 1
ATOM 578 C CA . ILE A 1 73 ? 12.195 5.543 -22.288 1.00 96.62 73 ILE A CA 1
ATOM 579 C C . ILE A 1 73 ? 12.796 6.298 -21.099 1.00 96.62 73 ILE A C 1
ATOM 581 O O . ILE A 1 73 ? 13.507 7.291 -21.268 1.00 96.62 73 ILE A O 1
ATOM 585 N N . VAL A 1 74 ? 12.482 5.869 -19.874 1.00 97.00 74 VAL A N 1
ATOM 586 C CA . VAL A 1 74 ? 12.978 6.550 -18.672 1.00 97.00 74 VAL A CA 1
ATOM 587 C C . VAL A 1 74 ? 14.473 6.323 -18.512 1.00 97.00 74 VAL A C 1
ATOM 589 O O . VAL A 1 74 ? 15.169 7.260 -18.144 1.00 97.00 74 VAL A O 1
ATOM 592 N N . THR A 1 75 ? 14.986 5.133 -18.821 1.00 97.12 75 THR A N 1
ATOM 593 C CA . THR A 1 75 ? 16.420 4.832 -18.715 1.00 97.12 75 THR A CA 1
ATOM 594 C C . THR A 1 75 ? 17.243 5.683 -19.675 1.00 97.12 75 THR A C 1
ATOM 596 O O . THR A 1 75 ? 18.325 6.120 -19.302 1.00 97.12 75 THR A O 1
ATOM 599 N N . GLU A 1 76 ? 16.718 5.986 -20.865 1.00 96.75 76 GLU A N 1
ATOM 600 C CA . GLU A 1 76 ? 17.399 6.838 -21.845 1.00 96.75 76 GLU A CA 1
ATOM 601 C C . GLU A 1 76 ? 17.675 8.254 -21.306 1.00 96.75 76 GLU A C 1
ATOM 603 O O . GLU A 1 76 ? 18.739 8.820 -21.552 1.00 96.75 76 GLU A O 1
A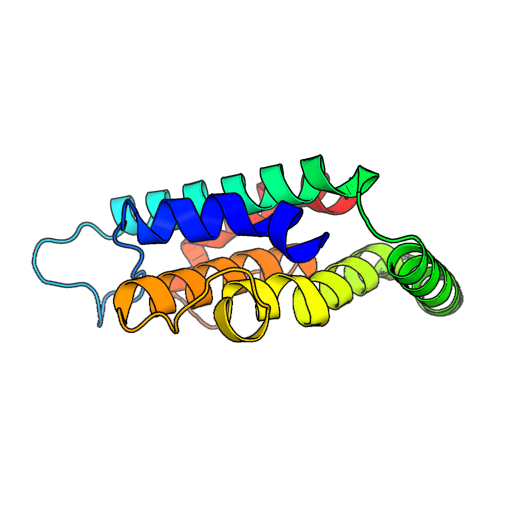TOM 608 N N . LYS A 1 77 ? 16.739 8.826 -20.536 1.00 95.56 77 LYS A N 1
ATOM 609 C CA . LYS A 1 77 ? 16.847 10.203 -20.013 1.00 95.56 77 LYS A CA 1
ATOM 610 C C . LYS A 1 77 ? 17.298 10.283 -18.556 1.00 95.56 77 LYS A C 1
ATOM 612 O O . LYS A 1 77 ? 17.994 11.220 -18.175 1.00 95.56 77 LYS A O 1
ATOM 617 N N . PHE A 1 78 ? 16.879 9.325 -17.735 1.00 95.44 78 PHE A N 1
ATOM 618 C CA . PHE A 1 78 ? 17.043 9.301 -16.281 1.00 95.44 78 PHE A CA 1
ATOM 619 C C . PHE A 1 78 ? 17.353 7.874 -15.774 1.00 95.44 78 PHE A C 1
ATOM 621 O O . PHE A 1 78 ? 16.527 7.272 -15.077 1.00 95.44 78 PHE A O 1
ATOM 628 N N . PRO A 1 79 ? 18.552 7.325 -16.057 1.00 91.50 79 PRO A N 1
ATOM 629 C CA . PRO A 1 79 ? 18.907 5.938 -15.727 1.00 91.50 79 PRO A CA 1
ATOM 630 C C . PRO A 1 79 ? 18.662 5.554 -14.261 1.00 91.50 79 PRO A C 1
ATOM 632 O O . PRO A 1 79 ? 18.134 4.485 -13.967 1.00 91.50 79 PRO A O 1
ATOM 635 N N . ALA A 1 80 ? 18.994 6.450 -13.328 1.00 92.62 80 ALA A N 1
ATOM 636 C CA . ALA A 1 80 ? 18.861 6.204 -11.892 1.00 92.62 80 ALA A CA 1
ATOM 637 C C . ALA A 1 80 ? 17.409 6.251 -11.376 1.00 92.62 80 ALA A C 1
ATOM 639 O O . ALA A 1 80 ? 17.149 5.844 -10.246 1.00 92.62 80 ALA A O 1
ATOM 640 N N . ALA A 1 81 ? 16.466 6.760 -12.176 1.00 93.44 81 ALA A N 1
ATOM 641 C CA . ALA A 1 81 ? 15.080 6.973 -11.765 1.00 93.44 81 ALA A CA 1
ATOM 642 C C . ALA A 1 81 ? 14.113 5.904 -12.292 1.00 93.44 81 ALA A C 1
ATOM 644 O O . ALA A 1 81 ? 12.958 5.891 -11.869 1.00 93.44 81 ALA A O 1
ATOM 645 N N . ALA A 1 82 ? 14.557 5.016 -13.191 1.00 93.94 82 ALA A N 1
ATOM 646 C CA . ALA A 1 82 ? 13.685 4.062 -13.872 1.00 93.94 82 ALA A CA 1
ATOM 647 C C . ALA A 1 82 ? 12.834 3.239 -12.891 1.00 93.94 82 ALA A C 1
ATOM 649 O O . ALA A 1 82 ? 11.612 3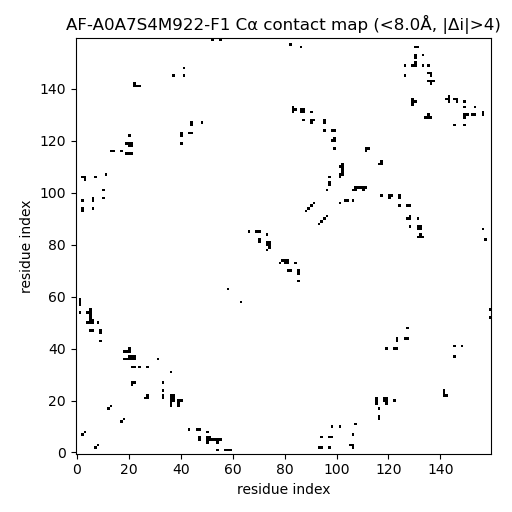.272 -12.986 1.00 93.94 82 ALA A O 1
ATOM 650 N N . ASP A 1 83 ? 13.450 2.591 -11.897 1.00 93.00 83 ASP A N 1
ATOM 651 C CA . ASP A 1 83 ? 12.727 1.781 -10.902 1.00 93.00 83 ASP A CA 1
ATOM 652 C C . ASP A 1 83 ? 11.654 2.589 -10.162 1.00 93.00 83 ASP A C 1
ATOM 654 O O . ASP A 1 83 ? 10.506 2.162 -10.068 1.00 93.00 83 ASP A O 1
ATOM 658 N N . THR A 1 84 ? 12.012 3.782 -9.679 1.00 95.56 84 THR A N 1
ATOM 659 C CA . THR A 1 84 ? 11.102 4.667 -8.940 1.00 95.56 84 THR A CA 1
ATOM 660 C C . THR A 1 84 ? 9.936 5.130 -9.811 1.00 95.56 84 THR A C 1
ATOM 662 O O . THR A 1 84 ? 8.801 5.180 -9.345 1.00 95.56 84 THR A O 1
ATOM 665 N N . VAL A 1 85 ? 10.184 5.449 -11.086 1.00 95.75 85 VAL A N 1
ATOM 666 C CA . VAL A 1 85 ? 9.130 5.885 -12.012 1.00 95.75 85 VAL A CA 1
ATOM 667 C C . VAL A 1 85 ? 8.177 4.738 -12.339 1.00 95.75 85 VAL A C 1
ATOM 669 O O . VAL A 1 85 ? 6.965 4.949 -12.328 1.00 95.75 85 VAL A O 1
ATOM 672 N N . ILE A 1 86 ? 8.692 3.528 -12.589 1.00 95.94 86 ILE A N 1
ATOM 673 C CA . ILE A 1 86 ? 7.847 2.354 -12.851 1.00 95.94 86 ILE A CA 1
ATOM 674 C C . ILE A 1 86 ? 7.011 2.004 -11.622 1.00 95.94 86 ILE A C 1
ATOM 676 O O . ILE A 1 86 ? 5.790 1.887 -11.739 1.00 95.94 86 ILE A O 1
ATOM 680 N N . ALA A 1 87 ? 7.637 1.891 -10.448 1.00 96.75 87 ALA A N 1
ATOM 681 C CA . ALA A 1 87 ? 6.934 1.589 -9.205 1.00 96.75 87 ALA A CA 1
ATOM 682 C C . ALA A 1 87 ? 5.877 2.659 -8.906 1.00 96.75 87 ALA A C 1
ATOM 684 O O . ALA A 1 87 ? 4.697 2.344 -8.753 1.00 96.75 87 ALA A O 1
ATOM 685 N N . GLY A 1 88 ? 6.267 3.935 -8.922 1.00 97.25 88 GLY A N 1
ATOM 686 C CA . GLY A 1 88 ? 5.358 5.055 -8.709 1.00 97.25 88 GLY A CA 1
ATOM 687 C C . GLY A 1 88 ? 4.174 5.047 -9.677 1.00 97.25 88 GLY A C 1
ATOM 688 O O . GLY A 1 88 ? 3.041 5.260 -9.247 1.00 97.25 88 GLY A O 1
ATOM 689 N N . PHE A 1 89 ? 4.401 4.738 -10.959 1.00 96.56 89 PHE A N 1
ATOM 690 C CA . PHE A 1 89 ? 3.351 4.630 -11.972 1.00 96.56 89 PHE A CA 1
ATOM 691 C C . PHE A 1 89 ? 2.383 3.474 -11.699 1.00 96.56 89 PHE A C 1
ATOM 693 O O . PHE A 1 89 ? 1.171 3.698 -11.688 1.00 96.56 89 PHE A O 1
ATOM 700 N N . VAL A 1 90 ? 2.896 2.260 -11.471 1.00 96.81 90 VAL A N 1
ATOM 701 C CA . VAL A 1 90 ? 2.075 1.060 -11.242 1.00 96.81 90 VAL A CA 1
ATOM 702 C C . VAL A 1 90 ? 1.252 1.205 -9.966 1.00 96.81 90 VAL A C 1
ATOM 704 O O . VAL A 1 90 ? 0.050 0.934 -9.973 1.00 96.81 90 VAL A O 1
ATOM 707 N N . PHE A 1 91 ? 1.855 1.695 -8.882 1.00 98.12 91 PHE A N 1
ATOM 708 C CA . PHE A 1 91 ? 1.115 1.932 -7.648 1.00 98.12 91 PHE A CA 1
ATOM 709 C C . PHE A 1 91 ? 0.050 3.015 -7.838 1.00 98.12 91 PHE A C 1
ATOM 711 O O . PHE A 1 91 ? -1.113 2.777 -7.523 1.00 98.12 91 PHE A O 1
ATOM 718 N N . LEU A 1 92 ? 0.395 4.146 -8.457 1.00 97.88 92 LEU A N 1
ATOM 719 C CA . LEU A 1 92 ? -0.521 5.281 -8.589 1.00 97.88 92 LEU A CA 1
ATOM 720 C C . LEU A 1 92 ? -1.706 5.006 -9.512 1.00 97.88 92 LEU A C 1
ATOM 722 O O . LEU A 1 92 ? -2.812 5.464 -9.240 1.00 97.88 92 LEU A O 1
ATOM 726 N N . ARG A 1 93 ? -1.479 4.316 -10.633 1.00 96.19 93 ARG A N 1
ATOM 727 C CA . ARG A 1 93 ? -2.486 4.160 -11.696 1.00 96.19 93 ARG A CA 1
ATOM 728 C C . ARG A 1 93 ? -3.162 2.805 -11.725 1.00 96.19 93 ARG A C 1
ATOM 730 O O . ARG A 1 93 ? -4.102 2.640 -12.497 1.00 96.19 93 ARG A O 1
ATOM 737 N N . TYR A 1 94 ? -2.704 1.854 -10.919 1.00 9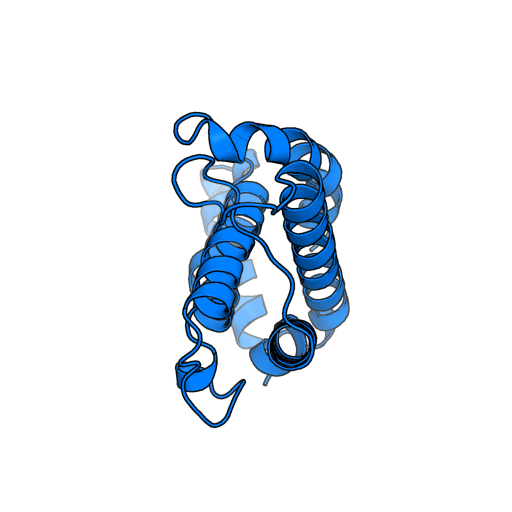5.31 94 TYR A N 1
ATOM 738 C CA . TYR A 1 94 ? -3.247 0.506 -10.965 1.00 95.31 94 TYR A CA 1
ATOM 739 C C . TYR A 1 94 ? -3.540 -0.065 -9.578 1.00 95.31 94 TYR A C 1
ATOM 741 O O . TYR A 1 94 ? -4.700 -0.330 -9.275 1.00 95.31 94 TYR A O 1
ATOM 749 N N . ILE A 1 95 ? -2.541 -0.174 -8.701 1.00 98.00 95 ILE A N 1
ATOM 750 C CA . ILE A 1 95 ? -2.725 -0.799 -7.379 1.00 98.00 95 ILE A CA 1
ATOM 751 C C . ILE A 1 95 ? -3.557 0.080 -6.432 1.00 98.00 95 ILE A C 1
ATOM 753 O O . ILE A 1 95 ? -4.584 -0.364 -5.922 1.00 98.00 95 ILE A O 1
ATOM 757 N N . CYS A 1 96 ? -3.146 1.330 -6.198 1.00 98.44 96 CYS A N 1
ATOM 758 C CA . CYS A 1 96 ? -3.812 2.228 -5.252 1.00 98.44 96 CYS A CA 1
ATOM 759 C C . CYS A 1 96 ? -5.279 2.517 -5.626 1.00 98.44 96 CYS A C 1
ATOM 761 O O . CYS A 1 96 ? -6.112 2.453 -4.722 1.00 98.44 96 CYS A O 1
ATOM 763 N N . PRO A 1 97 ? -5.641 2.762 -6.907 1.00 97.81 97 PRO A N 1
ATOM 764 C CA . PRO A 1 97 ? -7.042 2.873 -7.324 1.00 97.81 97 PRO A CA 1
ATOM 765 C C . PRO A 1 97 ? -7.889 1.652 -6.941 1.00 97.81 97 PRO A C 1
ATOM 767 O O . PRO A 1 97 ? -8.976 1.813 -6.389 1.00 97.81 97 PRO A O 1
ATOM 770 N N . GLY A 1 98 ? -7.350 0.441 -7.129 1.00 97.38 98 GLY A N 1
ATOM 771 C CA . GLY A 1 98 ? -8.004 -0.803 -6.720 1.00 97.38 98 GLY A CA 1
ATOM 772 C C . GLY A 1 98 ? -8.267 -0.897 -5.218 1.00 97.38 98 GLY A C 1
ATOM 773 O O . GLY A 1 98 ? -9.294 -1.422 -4.805 1.00 97.38 98 GLY A O 1
ATOM 774 N N . ILE A 1 99 ? -7.369 -0.357 -4.392 1.00 98.31 99 ILE A N 1
ATOM 775 C CA . ILE A 1 99 ? -7.518 -0.378 -2.931 1.00 98.31 99 ILE A CA 1
ATOM 776 C C . ILE A 1 99 ? -8.547 0.658 -2.451 1.00 98.31 99 ILE A C 1
ATOM 778 O O . ILE A 1 99 ? -9.337 0.356 -1.560 1.00 98.31 99 ILE A O 1
ATOM 782 N N . VAL A 1 100 ? -8.568 1.872 -3.017 1.00 97.38 100 VAL A N 1
ATOM 783 C CA . VAL A 1 100 ? -9.490 2.939 -2.561 1.00 97.38 100 VAL A CA 1
ATOM 784 C C . VAL A 1 100 ? -10.912 2.815 -3.113 1.00 97.38 100 VAL A C 1
ATOM 786 O O . VAL A 1 100 ? -11.837 3.353 -2.504 1.00 97.38 100 VAL A O 1
ATOM 789 N N . ALA A 1 101 ? -11.090 2.137 -4.249 1.00 95.62 101 ALA A N 1
ATOM 790 C CA . ALA A 1 101 ? -12.382 1.941 -4.913 1.00 95.62 101 ALA A CA 1
ATOM 791 C C . ALA A 1 101 ? -12.579 0.473 -5.352 1.00 95.62 101 ALA A C 1
ATOM 793 O O . ALA A 1 101 ? -12.696 0.188 -6.547 1.00 95.62 101 ALA A O 1
ATOM 794 N N . PRO A 1 102 ? -12.589 -0.485 -4.410 1.00 96.62 102 PRO A N 1
ATOM 795 C CA . PRO A 1 102 ? -12.550 -1.907 -4.741 1.00 96.62 102 PRO A CA 1
ATOM 796 C C . PRO A 1 102 ? -13.782 -2.408 -5.502 1.00 96.62 102 PRO A C 1
ATOM 798 O O . PRO A 1 102 ? -13.662 -3.325 -6.312 1.00 96.62 102 PRO A O 1
ATOM 801 N N . ASP A 1 103 ? -14.950 -1.804 -5.290 1.00 95.62 103 ASP A N 1
ATOM 802 C CA . ASP A 1 103 ? -16.191 -2.106 -6.009 1.00 95.62 103 ASP A CA 1
ATOM 803 C C . ASP A 1 103 ? -16.111 -1.692 -7.485 1.00 95.62 103 ASP A C 1
ATOM 805 O O . ASP A 1 103 ? -16.414 -2.488 -8.372 1.00 95.62 103 ASP A O 1
ATOM 809 N N . GLY A 1 104 ? -15.583 -0.496 -7.769 1.00 94.69 104 GLY A N 1
ATOM 810 C CA . GLY A 1 104 ? -15.358 -0.019 -9.140 1.00 94.69 104 GLY A CA 1
ATOM 811 C C . GLY A 1 104 ? -14.348 -0.858 -9.933 1.00 94.69 104 GLY A C 1
ATOM 812 O O . GLY A 1 104 ? -14.320 -0.798 -11.161 1.00 94.69 104 GLY A O 1
ATOM 813 N N . HIS A 1 105 ? -13.545 -1.663 -9.235 1.00 94.69 105 HIS A N 1
ATOM 814 C CA . HIS A 1 105 ? -12.558 -2.577 -9.802 1.00 94.69 105 HIS A CA 1
ATOM 815 C C . HIS A 1 105 ? -12.957 -4.062 -9.695 1.00 94.69 105 HIS A C 1
ATOM 817 O O . HIS A 1 105 ? -12.139 -4.933 -9.990 1.00 94.69 105 HIS A O 1
ATOM 823 N N . GLY A 1 106 ? -14.193 -4.371 -9.280 1.00 94.69 106 GLY A N 1
ATOM 824 C CA . GLY A 1 106 ? -14.706 -5.746 -9.209 1.00 94.69 106 GLY A CA 1
ATOM 825 C C . GLY A 1 106 ? -14.018 -6.638 -8.167 1.00 94.69 106 GLY A C 1
ATOM 826 O O . GLY A 1 106 ? -14.046 -7.861 -8.281 1.00 94.69 106 GLY A O 1
ATOM 827 N N . ILE A 1 107 ? -13.364 -6.049 -7.162 1.00 96.44 107 ILE A N 1
ATOM 828 C CA . ILE A 1 107 ? -12.725 -6.780 -6.055 1.00 96.44 107 ILE A CA 1
ATOM 829 C C . ILE A 1 107 ? -13.769 -7.193 -5.008 1.00 96.44 107 ILE A C 1
ATOM 831 O O . ILE A 1 107 ? -13.648 -8.255 -4.383 1.00 96.44 107 ILE A O 1
ATOM 835 N N . VAL A 1 108 ? -14.785 -6.347 -4.830 1.00 96.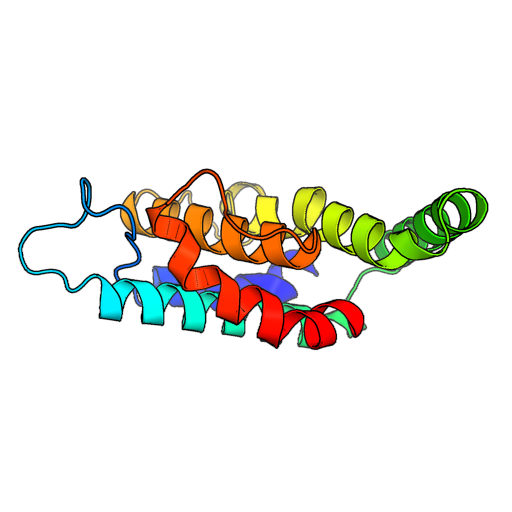50 108 VAL A N 1
ATOM 836 C CA . VAL A 1 108 ? -15.965 -6.578 -3.991 1.00 96.50 108 VAL A CA 1
ATOM 837 C C . VAL A 1 108 ? -17.229 -6.267 -4.789 1.00 96.50 108 VAL A C 1
ATOM 839 O O . VAL A 1 108 ? -17.199 -5.432 -5.688 1.00 96.50 108 VAL A O 1
ATOM 842 N N . ASP A 1 109 ? -18.337 -6.921 -4.447 1.00 95.19 109 ASP A N 1
ATOM 843 C CA . ASP A 1 109 ? -19.588 -6.805 -5.212 1.00 95.19 109 ASP A CA 1
ATOM 844 C C . ASP A 1 109 ? -20.386 -5.536 -4.877 1.00 95.19 109 ASP A C 1
ATOM 846 O O . ASP A 1 109 ? -21.211 -5.083 -5.669 1.00 95.19 109 ASP A O 1
ATOM 850 N N . THR A 1 110 ? -20.164 -4.961 -3.691 1.00 94.44 110 THR A N 1
ATOM 851 C CA . THR A 1 110 ? -20.922 -3.809 -3.190 1.00 94.44 110 THR A CA 1
ATOM 852 C C . THR A 1 110 ? -20.007 -2.695 -2.691 1.00 94.44 110 THR A C 1
ATOM 854 O O . THR A 1 110 ? -18.987 -2.996 -2.062 1.00 94.44 110 THR A O 1
ATOM 857 N N . PRO A 1 111 ? -20.398 -1.419 -2.857 1.00 93.81 111 PRO A N 1
ATOM 858 C CA . PRO A 1 111 ? -19.639 -0.296 -2.324 1.00 93.81 111 PRO A CA 1
ATOM 859 C C . PRO A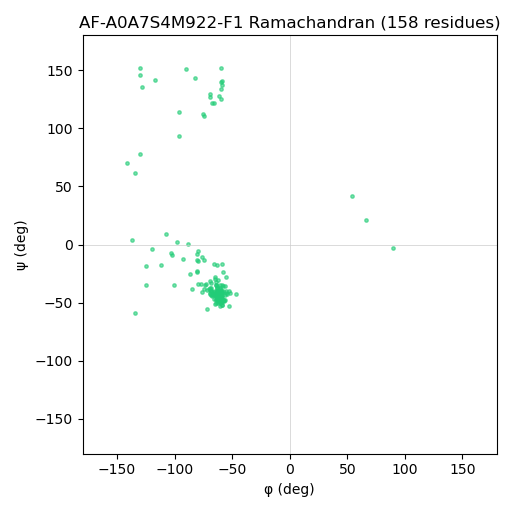 1 111 ? -19.470 -0.373 -0.807 1.00 93.81 111 PRO A C 1
ATOM 861 O O . PRO A 1 111 ? -20.419 -0.647 -0.067 1.00 93.81 111 PRO A O 1
ATOM 864 N N . ILE A 1 112 ? -18.263 -0.066 -0.340 1.00 94.56 112 ILE A N 1
ATOM 865 C CA . ILE A 1 112 ? -17.927 -0.052 1.085 1.00 94.56 112 ILE A CA 1
ATOM 866 C C . ILE A 1 112 ? -18.534 1.202 1.715 1.00 94.56 112 ILE A C 1
ATOM 868 O O . ILE A 1 112 ? -18.126 2.316 1.398 1.00 94.56 112 ILE A O 1
ATOM 872 N N . GLN A 1 113 ? -19.527 1.028 2.589 1.00 94.19 113 GLN A N 1
ATOM 873 C CA . GLN A 1 113 ? -20.235 2.142 3.240 1.00 94.19 113 GLN A CA 1
ATOM 874 C C . GLN A 1 113 ? -19.540 2.631 4.516 1.00 94.19 113 GLN A C 1
ATOM 876 O O . GLN A 1 113 ? -19.694 3.790 4.904 1.00 94.19 113 GLN A O 1
ATOM 881 N N . ASP A 1 114 ? -18.768 1.754 5.157 1.00 95.94 114 ASP A N 1
ATOM 882 C CA . ASP A 1 114 ? -18.044 2.052 6.386 1.00 95.94 114 ASP A CA 1
ATOM 883 C C . ASP A 1 114 ? -16.953 3.105 6.133 1.00 95.94 114 ASP A C 1
ATOM 885 O O . ASP A 1 114 ? -16.073 2.941 5.278 1.00 95.94 114 ASP A O 1
ATOM 889 N N . ARG A 1 115 ? -17.034 4.222 6.861 1.00 95.12 115 ARG A N 1
ATOM 890 C CA . ARG A 1 115 ? -16.123 5.357 6.677 1.00 95.12 115 ARG A CA 1
ATOM 891 C C . ARG A 1 115 ? -14.725 5.059 7.202 1.00 95.12 115 ARG A C 1
ATOM 893 O O . ARG A 1 115 ? -13.767 5.529 6.588 1.00 95.12 115 ARG A O 1
ATOM 900 N N . ASP A 1 116 ? -14.606 4.276 8.265 1.00 94.81 116 ASP A N 1
ATOM 901 C CA . ASP A 1 116 ? -13.336 3.978 8.922 1.00 94.81 116 ASP A CA 1
ATOM 902 C C . ASP A 1 116 ? -12.531 2.989 8.081 1.00 94.81 116 ASP A C 1
ATOM 904 O O . ASP A 1 116 ? -11.334 3.180 7.862 1.00 94.81 116 ASP A O 1
ATOM 908 N N . ILE A 1 117 ? -13.202 2.011 7.466 1.00 97.31 117 ILE A N 1
ATOM 909 C CA . ILE A 1 117 ? -12.572 1.101 6.497 1.00 97.31 117 ILE A CA 1
ATOM 910 C C . ILE A 1 117 ? -12.078 1.873 5.266 1.00 97.31 117 ILE A C 1
ATOM 912 O O . ILE A 1 117 ? -10.933 1.709 4.834 1.00 97.31 117 ILE A O 1
ATOM 916 N N . ARG A 1 118 ? -12.905 2.766 4.705 1.00 97.44 118 ARG A N 1
ATOM 917 C CA . ARG A 1 118 ? -12.481 3.621 3.580 1.00 97.44 118 ARG A CA 1
ATOM 918 C C . ARG A 1 118 ? -11.301 4.508 3.964 1.00 97.44 118 ARG A C 1
ATOM 920 O O . ARG A 1 118 ? -10.374 4.680 3.170 1.00 97.44 118 ARG A O 1
ATOM 927 N N . ARG A 1 119 ? -11.320 5.067 5.175 1.00 96.81 119 ARG A N 1
ATOM 928 C CA . ARG A 1 119 ? -10.229 5.878 5.716 1.00 96.81 119 ARG A CA 1
ATOM 929 C C . ARG A 1 119 ? -8.945 5.063 5.850 1.00 96.81 119 ARG A C 1
ATOM 931 O O . ARG A 1 119 ? -7.898 5.545 5.417 1.00 96.81 119 ARG A O 1
ATOM 938 N N . ALA A 1 120 ? -9.026 3.833 6.351 1.00 97.88 120 ALA A N 1
ATOM 939 C CA . ALA A 1 120 ? -7.894 2.919 6.430 1.00 97.88 120 ALA A CA 1
ATOM 940 C C . ALA A 1 120 ? -7.282 2.668 5.044 1.00 97.88 120 ALA A C 1
ATOM 942 O O . ALA A 1 120 ? -6.078 2.846 4.874 1.00 97.88 120 ALA A O 1
ATOM 943 N N . PHE A 1 121 ? -8.090 2.370 4.018 1.00 98.44 121 PHE A N 1
ATOM 944 C CA . PHE A 1 121 ? -7.591 2.197 2.645 1.00 98.44 121 PHE A CA 1
ATOM 945 C C . PHE A 1 121 ? -6.887 3.438 2.092 1.00 98.44 121 PHE A C 1
ATOM 947 O O . PHE A 1 121 ? -5.847 3.326 1.438 1.00 98.44 121 PHE A O 1
ATOM 954 N N . VAL A 1 122 ? -7.393 4.636 2.389 1.00 98.19 122 VAL A N 1
ATOM 955 C CA . VAL A 1 122 ? -6.714 5.885 2.013 1.00 98.19 122 VAL A CA 1
ATOM 956 C C . VAL A 1 122 ? -5.359 6.011 2.713 1.00 98.19 122 VAL A C 1
ATOM 958 O O . VAL A 1 122 ? -4.376 6.387 2.079 1.00 98.19 122 VAL A O 1
ATOM 961 N N . LEU A 1 123 ? -5.266 5.690 4.003 1.00 98.19 123 LEU A N 1
ATOM 962 C CA . LEU A 1 123 ? -3.995 5.747 4.731 1.00 98.19 123 LEU A CA 1
ATOM 963 C C . LEU A 1 123 ? -2.996 4.715 4.197 1.00 98.19 123 LEU A C 1
ATOM 965 O O . LEU A 1 123 ? -1.867 5.081 3.873 1.00 98.19 123 LEU A O 1
ATOM 969 N N . ILE A 1 124 ? -3.432 3.471 4.000 1.00 98.56 124 ILE A N 1
ATOM 970 C CA . ILE A 1 124 ? -2.615 2.385 3.444 1.00 98.56 124 ILE A CA 1
ATOM 971 C C . ILE A 1 124 ? -2.082 2.767 2.058 1.00 98.56 124 ILE A C 1
ATOM 973 O O . ILE A 1 124 ? -0.883 2.674 1.807 1.00 98.56 124 ILE A O 1
ATOM 977 N N . THR A 1 125 ? -2.932 3.272 1.158 1.00 98.44 125 THR A N 1
ATOM 978 C CA . THR A 1 125 ? -2.474 3.685 -0.181 1.00 98.44 125 THR A CA 1
ATOM 979 C C . THR A 1 125 ? -1.494 4.846 -0.145 1.00 98.44 125 THR A C 1
ATOM 981 O O . THR A 1 125 ? -0.569 4.874 -0.953 1.00 98.44 125 THR A O 1
ATOM 984 N N . LYS A 1 126 ? -1.613 5.771 0.814 1.00 98.19 126 LYS A N 1
ATOM 985 C CA . LYS A 1 126 ? -0.602 6.819 1.003 1.00 98.19 126 LYS A CA 1
ATOM 986 C C . LYS A 1 126 ? 0.742 6.231 1.411 1.00 98.19 126 LYS A C 1
ATOM 988 O O . LYS A 1 126 ? 1.748 6.648 0.842 1.00 98.19 126 LYS A O 1
ATOM 993 N N . VAL A 1 127 ? 0.769 5.263 2.330 1.00 98.50 127 VAL A N 1
ATOM 994 C CA . VAL A 1 127 ? 2.007 4.566 2.724 1.00 98.50 127 VAL A CA 1
ATOM 995 C C . VAL A 1 127 ? 2.633 3.861 1.520 1.00 98.50 127 VAL A C 1
ATOM 997 O O . VAL A 1 127 ? 3.786 4.130 1.187 1.00 98.50 127 VAL A O 1
ATOM 1000 N N . LEU A 1 128 ? 1.857 3.037 0.809 1.00 98.56 128 LEU A N 1
ATOM 1001 C CA . LEU A 1 128 ? 2.332 2.293 -0.362 1.00 98.56 128 LEU A CA 1
ATOM 1002 C C . LEU A 1 128 ? 2.827 3.221 -1.481 1.00 98.56 128 LEU A C 1
ATOM 1004 O O . LEU A 1 128 ? 3.874 2.973 -2.074 1.00 98.56 128 LEU A O 1
ATOM 1008 N N . GLN A 1 129 ? 2.113 4.318 -1.748 1.00 98.38 129 GLN A N 1
ATOM 1009 C CA . GLN A 1 129 ? 2.505 5.281 -2.772 1.00 98.38 129 GLN A CA 1
ATOM 1010 C C . GLN A 1 129 ? 3.778 6.046 -2.398 1.00 98.38 129 GLN A C 1
ATOM 1012 O O . GLN A 1 129 ? 4.611 6.295 -3.269 1.00 98.38 129 GLN A O 1
ATOM 1017 N N . ASN A 1 130 ? 3.935 6.434 -1.128 1.00 98.31 130 ASN A N 1
ATOM 1018 C CA . ASN A 1 130 ? 5.142 7.122 -0.659 1.00 98.31 130 ASN A CA 1
ATOM 1019 C C . ASN A 1 130 ? 6.355 6.186 -0.742 1.00 98.31 130 ASN A C 1
ATOM 1021 O O . ASN A 1 130 ? 7.396 6.595 -1.257 1.00 98.31 130 ASN A O 1
ATOM 1025 N N . LEU A 1 131 ? 6.182 4.912 -0.375 1.00 98.44 131 LEU A N 1
ATOM 1026 C CA . LEU A 1 131 ? 7.194 3.875 -0.568 1.00 98.44 131 LEU A CA 1
ATOM 1027 C C . LEU A 1 131 ? 7.567 3.691 -2.048 1.00 98.44 131 LEU A C 1
ATOM 1029 O O . LEU A 1 131 ? 8.748 3.736 -2.389 1.00 98.44 131 LEU A O 1
ATOM 1033 N N . ALA A 1 132 ? 6.582 3.545 -2.939 1.00 98.00 132 ALA A N 1
ATOM 1034 C CA . ALA A 1 132 ? 6.819 3.383 -4.377 1.00 98.00 132 ALA A CA 1
ATOM 1035 C C . ALA A 1 132 ? 7.551 4.591 -4.990 1.00 98.00 132 ALA A C 1
ATOM 1037 O O . ALA A 1 132 ? 8.434 4.435 -5.832 1.00 98.00 132 ALA A O 1
ATOM 1038 N N . ASN A 1 133 ? 7.224 5.797 -4.521 1.00 97.44 133 ASN A N 1
ATOM 1039 C CA . ASN A 1 133 ? 7.864 7.041 -4.943 1.00 97.44 133 ASN A CA 1
ATOM 1040 C C . ASN A 1 133 ? 9.206 7.310 -4.241 1.00 97.44 133 ASN A C 1
ATOM 1042 O O . ASN A 1 133 ? 9.897 8.252 -4.626 1.00 97.44 133 ASN A O 1
ATOM 1046 N N . ARG A 1 134 ? 9.575 6.514 -3.227 1.00 96.31 134 ARG A N 1
ATOM 1047 C CA . ARG A 1 134 ? 10.752 6.714 -2.365 1.00 96.31 134 ARG A CA 1
ATOM 1048 C C . ARG A 1 134 ? 10.795 8.102 -1.720 1.00 96.31 134 ARG A C 1
ATOM 1050 O O . ARG A 1 134 ? 11.841 8.747 -1.674 1.00 96.31 134 ARG A O 1
ATOM 1057 N N . VAL A 1 135 ? 9.644 8.574 -1.250 1.00 96.81 135 VAL A N 1
ATOM 1058 C CA . VAL A 1 135 ? 9.509 9.865 -0.566 1.00 96.81 135 VAL A CA 1
ATOM 1059 C C . VAL A 1 135 ? 9.041 9.654 0.863 1.00 96.81 135 VAL A C 1
ATOM 1061 O O . VAL A 1 135 ? 8.205 8.796 1.127 1.00 96.81 135 VAL A O 1
ATOM 1064 N N . LEU A 1 136 ? 9.580 10.456 1.777 1.00 97.31 136 LEU A N 1
ATOM 1065 C CA . LEU A 1 136 ? 9.180 10.459 3.179 1.00 97.31 136 LEU A CA 1
ATOM 1066 C C . LEU A 1 136 ? 8.046 11.458 3.417 1.00 97.31 136 LEU A C 1
ATOM 1068 O O . LEU A 1 136 ? 7.952 12.505 2.763 1.00 97.31 136 LEU A O 1
ATOM 1072 N N . PHE A 1 137 ? 7.216 11.172 4.414 1.00 97.12 137 PHE A N 1
ATOM 1073 C CA . PHE A 1 137 ? 6.233 12.120 4.906 1.00 97.12 137 PHE A CA 1
ATOM 1074 C C . PHE A 1 137 ? 6.949 13.294 5.577 1.00 97.12 137 PHE A C 1
ATOM 1076 O O . PHE A 1 137 ? 7.710 13.119 6.525 1.00 97.12 137 PHE A O 1
ATOM 1083 N N . THR A 1 138 ? 6.700 14.502 5.072 1.00 94.31 138 THR A N 1
ATOM 1084 C CA . THR A 1 138 ? 7.256 15.758 5.613 1.00 94.31 138 THR A CA 1
ATOM 1085 C C . THR A 1 138 ? 6.171 16.776 5.946 1.00 94.31 138 THR A C 1
ATOM 1087 O O . THR A 1 138 ? 6.290 17.494 6.933 1.00 94.31 138 THR A O 1
ATOM 1090 N N . LYS A 1 139 ? 5.091 16.815 5.155 1.00 90.69 139 LYS A N 1
ATOM 1091 C CA . LYS A 1 139 ? 3.983 17.774 5.306 1.00 90.69 139 LYS A CA 1
ATOM 1092 C C . LYS A 1 139 ? 2.929 17.328 6.319 1.00 90.69 139 LYS A C 1
ATOM 1094 O O . LYS A 1 139 ? 2.386 18.150 7.045 1.00 90.69 139 LYS A O 1
ATOM 1099 N N . GLU A 1 140 ? 2.627 16.035 6.356 1.00 91.88 140 GLU A N 1
ATOM 1100 C CA . GLU A 1 140 ? 1.630 15.463 7.263 1.00 91.88 140 GLU A CA 1
ATOM 1101 C C . GLU A 1 140 ? 2.339 14.911 8.493 1.00 91.88 140 GLU A C 1
ATOM 1103 O O . GLU A 1 140 ? 2.822 13.782 8.480 1.00 91.88 140 GLU A O 1
ATOM 1108 N N . VAL A 1 141 ? 2.435 15.734 9.540 1.00 93.44 141 VAL A N 1
ATOM 1109 C CA . VAL A 1 141 ? 3.213 15.422 10.753 1.00 93.44 141 VAL A CA 1
ATOM 1110 C C . VAL A 1 141 ? 2.781 14.091 11.374 1.00 93.44 141 VAL A C 1
ATOM 1112 O O . VAL A 1 141 ? 3.630 13.285 11.735 1.00 93.44 141 VAL A O 1
ATOM 1115 N N . PHE A 1 142 ? 1.478 13.800 11.391 1.00 93.19 142 PHE A N 1
ATOM 1116 C CA . PHE A 1 142 ? 0.940 12.543 11.921 1.00 93.19 142 PHE A CA 1
ATOM 1117 C C . PHE A 1 142 ? 1.339 11.288 11.116 1.00 93.19 142 PHE A C 1
ATOM 1119 O O . PHE A 1 142 ? 1.233 10.179 11.625 1.00 93.19 142 PHE A O 1
ATOM 1126 N N . MET A 1 143 ? 1.817 11.436 9.874 1.00 95.62 143 MET A N 1
ATOM 1127 C CA . MET A 1 143 ? 2.333 10.321 9.064 1.00 95.62 143 MET A CA 1
ATOM 1128 C C . MET A 1 143 ? 3.851 10.137 9.206 1.00 95.62 143 MET A C 1
ATOM 1130 O O . MET A 1 143 ? 4.375 9.115 8.772 1.00 95.62 143 MET A O 1
ATOM 1134 N N . GLN A 1 144 ? 4.580 11.094 9.795 1.00 95.81 144 GLN A N 1
ATOM 1135 C CA . GLN A 1 144 ? 6.039 11.001 9.956 1.00 95.81 144 GLN A CA 1
ATOM 1136 C C . GLN A 1 144 ? 6.512 9.744 10.707 1.00 95.81 144 GLN A C 1
ATOM 1138 O O . GLN A 1 144 ? 7.533 9.191 10.294 1.00 95.81 144 GLN A O 1
ATOM 1143 N N . PRO A 1 145 ? 5.794 9.223 11.728 1.00 95.94 145 PRO A N 1
ATOM 1144 C CA . PRO A 1 145 ? 6.169 7.968 12.386 1.00 95.94 145 PRO A CA 1
ATOM 1145 C C . PRO A 1 145 ? 6.229 6.747 11.450 1.00 95.94 145 PRO A C 1
ATOM 1147 O O . PRO A 1 145 ? 6.841 5.739 11.791 1.00 95.94 145 PRO A O 1
ATOM 1150 N N . ILE A 1 146 ? 5.629 6.829 10.257 1.00 97.19 146 ILE A N 1
ATOM 1151 C CA . ILE A 1 146 ? 5.656 5.774 9.236 1.00 97.19 146 ILE A CA 1
ATOM 1152 C C . ILE A 1 146 ? 6.960 5.787 8.418 1.00 97.19 146 ILE A C 1
ATOM 1154 O O . ILE A 1 146 ? 7.254 4.819 7.722 1.00 97.19 146 ILE A O 1
ATOM 1158 N N . ASN A 1 147 ? 7.775 6.844 8.487 1.00 98.00 147 ASN A N 1
ATOM 1159 C CA . ASN A 1 147 ? 8.970 6.977 7.646 1.00 98.00 147 ASN A CA 1
ATOM 1160 C C . ASN A 1 147 ? 9.961 5.812 7.806 1.00 98.00 147 ASN A C 1
ATOM 1162 O O . ASN A 1 147 ? 10.496 5.359 6.797 1.00 98.00 147 ASN A O 1
ATOM 1166 N N . GLY A 1 148 ? 10.119 5.256 9.014 1.00 97.88 148 GLY A N 1
ATOM 1167 C CA . GLY A 1 148 ? 10.968 4.073 9.225 1.00 97.88 148 GLY A CA 1
ATOM 1168 C C . GLY A 1 148 ? 10.513 2.863 8.400 1.00 97.88 148 GLY A C 1
ATOM 1169 O O . GLY A 1 148 ? 11.320 2.209 7.752 1.00 97.88 148 GLY A O 1
ATOM 1170 N N . PHE A 1 149 ? 9.198 2.638 8.290 1.00 98.25 149 PHE A N 1
ATOM 1171 C CA . PHE A 1 149 ? 8.652 1.575 7.442 1.00 98.25 149 PHE A CA 1
ATOM 1172 C C . PHE A 1 149 ? 8.970 1.778 5.957 1.00 98.25 149 PHE A C 1
ATOM 1174 O O . PHE A 1 149 ? 9.201 0.803 5.238 1.00 98.25 149 PHE A O 1
ATOM 1181 N N . ILE A 1 150 ? 8.949 3.032 5.488 1.00 98.00 150 ILE A N 1
ATOM 1182 C CA . ILE A 1 150 ? 9.295 3.354 4.100 1.00 98.00 150 ILE A CA 1
ATOM 1183 C C . ILE A 1 150 ? 10.748 2.967 3.840 1.00 98.00 150 ILE A C 1
ATOM 1185 O O . ILE A 1 150 ? 11.019 2.286 2.855 1.00 98.00 150 ILE A O 1
ATOM 1189 N N . GLU A 1 151 ? 11.656 3.372 4.726 1.00 97.81 151 GLU A N 1
ATOM 1190 C CA . GLU A 1 151 ? 13.090 3.092 4.618 1.00 97.81 151 GLU A CA 1
ATOM 1191 C C . GLU A 1 151 ? 13.372 1.584 4.630 1.00 97.81 151 GLU A C 1
ATOM 1193 O O . GLU A 1 151 ? 14.039 1.078 3.722 1.00 97.81 151 GLU A O 1
ATOM 1198 N N . ASP A 1 152 ? 12.771 0.854 5.572 1.0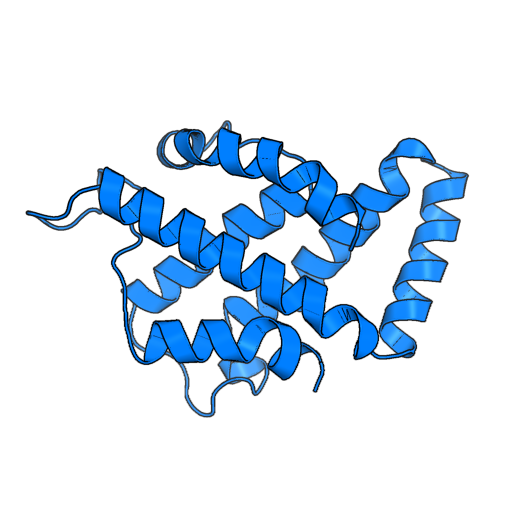0 98.00 152 ASP A N 1
ATOM 1199 C CA . ASP A 1 152 ? 12.944 -0.594 5.733 1.00 98.00 152 ASP A CA 1
ATOM 1200 C C . ASP A 1 152 ? 12.464 -1.399 4.511 1.00 98.00 152 ASP A C 1
ATOM 1202 O O . ASP A 1 152 ? 13.010 -2.457 4.189 1.00 98.00 152 ASP A O 1
ATOM 1206 N N . ASN A 1 153 ? 11.458 -0.898 3.785 1.00 98.00 153 ASN A N 1
ATOM 1207 C CA . ASN A 1 153 ? 10.862 -1.597 2.644 1.00 98.00 153 ASN A CA 1
ATOM 1208 C C . ASN A 1 153 ? 11.398 -1.151 1.270 1.00 98.00 153 ASN A C 1
ATOM 1210 O O . ASN A 1 153 ? 10.962 -1.694 0.248 1.00 98.00 153 ASN A O 1
ATOM 1214 N N . LEU A 1 154 ? 12.362 -0.221 1.196 1.00 96.50 154 LEU A N 1
ATOM 1215 C CA . LEU A 1 154 ? 12.915 0.251 -0.087 1.00 96.50 154 LEU A CA 1
ATOM 1216 C C . LEU A 1 154 ? 13.503 -0.886 -0.931 1.00 96.50 154 LEU A C 1
ATOM 1218 O O . LEU A 1 154 ? 13.312 -0.914 -2.150 1.00 96.50 154 LEU A O 1
ATOM 1222 N N . GLN A 1 155 ? 14.199 -1.834 -0.295 1.00 95.06 155 GLN A N 1
ATOM 1223 C CA . GLN A 1 155 ? 14.776 -2.977 -1.003 1.00 95.06 155 GLN A CA 1
ATOM 1224 C C . GLN A 1 155 ? 13.685 -3.923 -1.511 1.00 95.06 155 GLN A C 1
ATOM 1226 O O . GLN A 1 155 ? 13.725 -4.334 -2.666 1.00 95.06 155 GLN A O 1
ATOM 1231 N N . MET A 1 156 ? 12.665 -4.202 -0.692 1.00 95.06 156 MET A N 1
ATOM 1232 C CA . MET A 1 156 ? 11.535 -5.028 -1.113 1.00 95.06 156 MET A CA 1
ATOM 1233 C C . MET A 1 156 ? 10.825 -4.425 -2.327 1.00 95.06 156 MET A C 1
ATOM 1235 O O . MET A 1 156 ? 10.532 -5.166 -3.258 1.00 95.06 156 MET A O 1
ATOM 1239 N N . MET A 1 157 ? 10.598 -3.106 -2.329 1.00 95.81 157 MET A N 1
ATOM 1240 C CA . MET A 1 157 ? 9.996 -2.377 -3.449 1.00 95.81 157 MET A CA 1
ATOM 1241 C C . MET A 1 157 ? 10.857 -2.435 -4.717 1.00 95.81 157 MET A C 1
ATOM 1243 O O . MET A 1 157 ? 10.325 -2.494 -5.818 1.00 95.81 157 MET A O 1
ATOM 1247 N N . LYS A 1 158 ? 12.188 -2.420 -4.582 1.00 91.19 158 LYS A N 1
ATOM 1248 C CA . LYS A 1 158 ? 13.109 -2.541 -5.721 1.00 91.19 158 LYS A CA 1
ATOM 1249 C C . LYS A 1 158 ? 13.094 -3.941 -6.348 1.00 91.19 158 LYS A C 1
ATOM 1251 O O . LYS A 1 158 ? 13.326 -4.064 -7.545 1.00 91.19 158 LYS A O 1
ATOM 1256 N N . ASP A 1 159 ? 12.842 -4.973 -5.548 1.00 88.88 159 ASP A N 1
ATOM 1257 C CA . ASP A 1 159 ? 12.787 -6.365 -6.009 1.00 88.88 159 ASP A CA 1
ATOM 1258 C C . ASP A 1 159 ? 11.456 -6.735 -6.698 1.00 88.88 159 ASP A C 1
ATOM 1260 O O . ASP A 1 159 ? 11.303 -7.877 -7.140 1.00 88.88 159 ASP A O 1
ATOM 1264 N N . MET A 1 160 ? 10.475 -5.825 -6.711 1.00 87.19 160 MET A N 1
ATOM 1265 C CA . MET A 1 160 ? 9.160 -6.006 -7.340 1.00 87.19 160 MET A CA 1
ATOM 1266 C C . MET A 1 160 ? 9.164 -5.546 -8.799 1.00 87.19 160 MET A C 1
ATOM 1268 O O . MET A 1 160 ? 8.573 -6.272 -9.631 1.00 87.19 160 MET A O 1
#

Solvent-accessible surface area (backbone atoms only — not comparable to full-atom values): 8917 Å² total; per-residue (Å²): 109,54,66,42,64,23,46,28,64,59,54,52,47,43,71,77,56,72,71,70,40,59,52,50,80,93,72,52,59,92,91,65,56,56,68,58,12,47,51,44,42,52,54,52,41,51,49,42,53,50,37,36,55,71,34,50,89,62,54,53,68,70,58,53,51,52,48,50,55,52,36,54,62,34,36,75,79,38,62,92,44,23,68,42,51,50,39,31,47,47,33,64,75,50,52,38,51,40,59,66,39,29,37,88,63,68,55,39,95,60,76,83,79,56,64,66,62,53,49,36,33,50,53,36,38,50,53,52,42,28,42,32,54,73,51,73,56,76,85,51,68,65,49,36,82,51,36,64,60,38,64,73,41,47,63,63,63,71,76,100

InterPro domains:
  IPR001936 Ras GTPase-activating domain [PF00616] (32-133)
  IPR001936 Ras GTPase-activating domain [PS50018] (1-133)
  IPR008936 Rho GTPase activation protein [G3DSA:1.10.506.10] (1-160)
  IPR008936 Rho GTPase activation protein [SSF48350] (1-159)
  IPR039360 Ras GTPase-activating protein [PTHR10194] (1-159)

Foldseek 3Di:
DLLLQLALVLLVVCVVPPDFQDLPPVPDDPPDDNVRNPVVLLVSLVVSLVRNLVSVVVPDPVLVVVLVVQLVVCCVPPVPCSLLVSLLCCLVPPNLCCQLFVCVVVSDVDGDPDPRSSVSSVSSSVLSNCLSNVHADDPPPSRNVCRVSSVVCNVSSSSD

Nearest PDB structures (foldseek):
  6ob2-assembly1_B  TM=9.595E-01  e=4.372E-11  Homo sapiens
  6ob3-assembly1_B  TM=9.590E-01  e=2.169E-10  Homo sapiens
  6v6f-assembly1_B  TM=9.501E-01  e=4.951E-10  Homo sapiens
  7r03-assembly1_B  TM=9.463E-01  e=2.123E-09  Homo sapiens
  7r04-assembly1_B  TM=9.177E-01  e=2.229E-09  Homo sapiens

Secondary structure (DSSP, 8-state):
-HHHHHHHHHHHHHHHS-------TTTPPTT--HHHHHHHHHHHHHHHHHHHHHHGGG--HHHHHHHHHHHHHHHHH-GGGHHHHHHHHHIIIIIHHHHH-TTTTTSSSS----HHHHHHHHHHHHHHHHHHHT----S-GGGGGGHHHHHHTHHHHHT-

Organism: NCBI:txid1487602